Protein AF-A0A848D4M6-F1 (afdb_monomer_lite)

Structure (mmCIF, N/CA/C/O backbone):
data_AF-A0A848D4M6-F1
#
_entry.id   AF-A0A848D4M6-F1
#
loop_
_atom_site.group_PDB
_atom_site.id
_atom_site.type_symbol
_atom_site.label_atom_id
_atom_site.label_alt_id
_atom_site.label_comp_id
_atom_site.label_asym_id
_atom_site.label_entity_id
_atom_site.label_seq_id
_atom_site.pdbx_PDB_ins_code
_atom_site.Cartn_x
_atom_site.Cartn_y
_atom_site.Cartn_z
_atom_site.occupancy
_atom_site.B_iso_or_equiv
_atom_site.auth_seq_id
_atom_site.auth_comp_id
_atom_site.auth_asym_id
_atom_site.auth_atom_id
_atom_site.pdbx_PDB_model_num
ATOM 1 N N . MET A 1 1 ? 12.008 -3.232 -24.673 1.00 72.25 1 MET A N 1
ATOM 2 C CA . MET A 1 1 ? 12.850 -3.481 -23.481 1.00 72.25 1 MET A CA 1
ATOM 3 C C . MET A 1 1 ? 12.934 -2.255 -22.572 1.00 72.25 1 MET A C 1
ATOM 5 O O . MET A 1 1 ? 12.571 -2.381 -21.412 1.00 72.25 1 MET A O 1
ATOM 9 N N . GLU A 1 2 ? 13.285 -1.063 -23.070 1.00 84.50 2 GLU A N 1
ATOM 10 C CA . GLU A 1 2 ? 13.392 0.160 -22.238 1.00 84.50 2 GLU A CA 1
ATOM 11 C C . GLU A 1 2 ? 12.122 0.516 -21.451 1.00 84.50 2 GLU A C 1
ATOM 13 O O . GLU A 1 2 ? 12.179 0.692 -20.237 1.00 84.50 2 GLU A O 1
ATOM 18 N N . ARG A 1 3 ? 10.951 0.517 -22.102 1.00 89.38 3 ARG A N 1
ATOM 19 C CA . ARG A 1 3 ? 9.670 0.857 -21.452 1.00 89.38 3 ARG A CA 1
ATOM 20 C C . ARG A 1 3 ? 9.303 -0.068 -20.283 1.00 89.38 3 ARG A C 1
ATOM 22 O O . ARG A 1 3 ? 8.638 0.359 -19.343 1.00 89.38 3 ARG A O 1
ATOM 29 N N . LEU A 1 4 ? 9.716 -1.335 -20.345 1.00 90.12 4 LEU A N 1
ATOM 30 C CA . LEU A 1 4 ? 9.495 -2.297 -19.264 1.00 90.12 4 LEU A CA 1
ATOM 31 C C . LEU A 1 4 ? 10.443 -2.020 -18.093 1.00 90.12 4 LEU A C 1
ATOM 33 O O . LEU A 1 4 ? 9.995 -1.974 -16.951 1.00 90.12 4 LEU A O 1
ATOM 37 N N . ASN A 1 5 ? 11.718 -1.750 -18.380 1.00 91.75 5 ASN A N 1
ATOM 38 C CA . ASN A 1 5 ? 12.714 -1.416 -17.362 1.00 91.75 5 ASN A CA 1
ATOM 39 C C . ASN A 1 5 ? 12.380 -0.115 -16.623 1.00 91.75 5 ASN A C 1
ATOM 41 O O . ASN A 1 5 ? 12.514 -0.049 -15.404 1.00 91.75 5 ASN A O 1
ATOM 45 N N . GLU A 1 6 ? 11.891 0.910 -17.323 1.00 91.56 6 GLU A N 1
ATOM 46 C CA . GLU A 1 6 ? 11.414 2.132 -16.667 1.00 91.56 6 GLU A CA 1
ATOM 47 C C . GLU A 1 6 ? 10.220 1.869 -15.754 1.00 91.56 6 GLU A C 1
ATOM 49 O O . GLU A 1 6 ? 10.134 2.416 -14.655 1.00 91.56 6 GLU A O 1
ATOM 54 N N . ARG A 1 7 ? 9.293 1.018 -16.199 1.00 88.75 7 ARG A N 1
ATOM 55 C CA . ARG A 1 7 ? 8.112 0.657 -15.419 1.00 88.75 7 ARG A CA 1
ATOM 56 C C . ARG A 1 7 ? 8.494 -0.119 -14.156 1.00 88.75 7 ARG A C 1
ATOM 58 O O . ARG A 1 7 ? 7.937 0.172 -13.101 1.00 88.75 7 ARG A O 1
ATOM 65 N N . LEU A 1 8 ? 9.468 -1.025 -14.245 1.00 90.06 8 LEU A N 1
ATOM 66 C CA . LEU A 1 8 ? 10.024 -1.740 -13.093 1.00 90.06 8 LEU A CA 1
ATOM 67 C C . LEU A 1 8 ? 10.738 -0.789 -12.125 1.00 90.06 8 LEU A C 1
ATOM 69 O O . LEU A 1 8 ? 10.427 -0.801 -10.940 1.00 90.06 8 LEU A O 1
ATOM 73 N N . LYS A 1 9 ? 11.583 0.126 -12.619 1.00 91.69 9 LYS A N 1
ATOM 74 C CA . LYS A 1 9 ? 12.235 1.144 -11.771 1.00 91.69 9 LYS A CA 1
ATOM 75 C C . LYS A 1 9 ? 11.233 2.039 -11.040 1.00 91.69 9 LYS A C 1
ATOM 77 O O . LYS A 1 9 ? 11.420 2.356 -9.869 1.00 91.69 9 LYS A O 1
ATOM 82 N N . ARG A 1 10 ? 10.159 2.461 -11.717 1.00 88.31 10 ARG A N 1
ATOM 83 C CA . ARG A 1 10 ? 9.083 3.248 -11.088 1.00 88.31 10 ARG A CA 1
ATOM 84 C C . ARG A 1 10 ? 8.355 2.444 -10.015 1.00 88.31 10 ARG A C 1
ATOM 86 O O . ARG A 1 10 ? 8.009 3.009 -8.984 1.00 88.31 10 ARG A O 1
ATOM 93 N N . PHE A 1 11 ? 8.137 1.153 -10.255 1.00 85.69 11 PHE A N 1
ATOM 94 C CA . PHE A 1 11 ? 7.524 0.261 -9.278 1.00 85.69 11 PHE A CA 1
ATOM 95 C C . PHE A 1 11 ? 8.414 0.086 -8.040 1.00 85.69 11 PHE A C 1
ATOM 97 O O . PHE A 1 11 ? 7.954 0.353 -6.936 1.00 85.69 11 PHE A O 1
ATOM 104 N N . GLU A 1 12 ? 9.698 -0.235 -8.214 1.00 88.56 12 GLU A N 1
ATOM 105 C CA . GLU A 1 12 ? 10.661 -0.356 -7.108 1.00 88.56 12 GLU A CA 1
ATOM 106 C C . GLU A 1 12 ? 10.778 0.931 -6.284 1.00 88.56 12 GLU A C 1
ATOM 108 O O . GLU A 1 12 ? 10.796 0.887 -5.055 1.00 88.56 12 GLU A O 1
ATOM 113 N N . ASN A 1 13 ? 10.820 2.094 -6.939 1.00 90.38 13 ASN A N 1
ATOM 114 C CA . ASN A 1 13 ? 10.846 3.373 -6.230 1.00 90.38 13 ASN A CA 1
ATOM 115 C C . ASN A 1 13 ? 9.564 3.616 -5.428 1.00 90.38 13 ASN A C 1
ATOM 117 O O . ASN A 1 13 ? 9.632 4.170 -4.333 1.00 90.38 13 ASN A O 1
ATOM 121 N N . LYS A 1 14 ? 8.406 3.197 -5.951 1.00 85.38 14 LYS A N 1
ATOM 122 C CA . LYS A 1 14 ? 7.129 3.313 -5.243 1.00 85.38 14 LYS A CA 1
ATOM 123 C C . LYS A 1 14 ? 7.098 2.421 -3.998 1.00 85.38 14 LYS A C 1
ATOM 125 O O . LYS A 1 14 ? 6.655 2.893 -2.959 1.00 85.38 14 LYS A O 1
ATOM 130 N N . VAL A 1 15 ? 7.617 1.192 -4.090 1.00 85.12 15 VAL A N 1
ATOM 131 C CA . VAL A 1 15 ? 7.762 0.269 -2.945 1.00 85.12 15 VAL A CA 1
ATOM 132 C C . VAL A 1 15 ? 8.613 0.906 -1.851 1.00 85.12 15 VAL A C 1
ATOM 134 O O . VAL A 1 15 ? 8.140 1.096 -0.738 1.00 85.12 15 VAL A O 1
ATOM 137 N N . LYS A 1 16 ? 9.814 1.380 -2.199 1.00 88.56 16 LYS A N 1
ATOM 138 C CA . LYS A 1 16 ? 10.720 2.018 -1.233 1.00 88.56 16 LYS A CA 1
ATOM 139 C C . LYS A 1 16 ? 10.107 3.240 -0.549 1.00 88.56 16 LYS A C 1
ATOM 141 O O . LYS A 1 16 ? 10.343 3.466 0.630 1.00 88.56 16 LYS A O 1
ATOM 146 N N . GLN A 1 17 ? 9.341 4.052 -1.278 1.00 86.56 17 GLN A N 1
ATOM 147 C CA . GLN A 1 17 ? 8.666 5.213 -0.689 1.00 86.56 17 GLN A CA 1
ATOM 148 C C . GLN A 1 17 ? 7.590 4.814 0.320 1.00 86.56 17 GLN A C 1
ATOM 150 O O . GLN A 1 17 ? 7.411 5.513 1.315 1.00 86.56 17 GLN A O 1
ATOM 155 N N . VAL A 1 18 ? 6.888 3.710 0.066 1.00 83.75 18 VAL A N 1
ATOM 156 C CA . VAL A 1 18 ? 5.902 3.167 0.998 1.00 83.75 18 VAL A CA 1
ATOM 157 C C . VAL A 1 18 ? 6.586 2.627 2.249 1.00 83.75 18 VAL A C 1
ATOM 159 O O . VAL A 1 18 ? 6.174 3.003 3.343 1.00 83.75 18 VAL A O 1
ATOM 162 N N . ASP A 1 19 ? 7.665 1.858 2.105 1.00 84.12 19 ASP A N 1
ATOM 163 C CA . ASP A 1 19 ? 8.423 1.333 3.250 1.00 84.12 19 ASP A CA 1
ATOM 164 C C . ASP A 1 19 ? 8.932 2.475 4.143 1.00 84.12 19 ASP A C 1
ATOM 166 O O . ASP A 1 19 ? 8.675 2.504 5.346 1.00 84.12 19 ASP A O 1
ATOM 170 N N . VAL A 1 20 ? 9.543 3.500 3.538 1.00 87.94 20 VAL A N 1
ATOM 171 C CA . VAL A 1 20 ? 10.005 4.698 4.259 1.00 87.94 20 VAL A CA 1
ATOM 172 C C . VAL A 1 20 ? 8.845 5.438 4.931 1.00 87.94 20 VAL A C 1
ATOM 174 O O . VAL A 1 20 ? 9.006 5.974 6.026 1.00 87.94 20 VAL A O 1
ATOM 177 N N . PHE A 1 21 ? 7.672 5.502 4.298 1.00 85.88 21 PHE A N 1
ATOM 178 C CA . PHE A 1 21 ? 6.491 6.130 4.889 1.00 85.88 21 PHE A CA 1
ATOM 179 C C . PHE A 1 21 ? 5.981 5.350 6.106 1.00 85.88 21 PHE A C 1
ATOM 181 O O . PHE A 1 21 ? 5.661 5.966 7.125 1.00 85.88 21 PHE A O 1
ATOM 188 N N . VAL A 1 22 ? 5.932 4.021 6.018 1.00 84.19 22 VAL A N 1
ATOM 189 C CA . VAL A 1 22 ? 5.529 3.132 7.116 1.00 84.19 22 VAL A CA 1
ATOM 190 C C . VAL A 1 22 ? 6.475 3.293 8.305 1.00 84.19 22 VAL A C 1
ATOM 192 O O . VAL A 1 22 ? 6.011 3.532 9.422 1.00 84.19 22 VAL A O 1
ATOM 195 N N . GLU A 1 23 ? 7.786 3.240 8.056 1.00 84.56 23 GLU A N 1
ATOM 196 C CA . GLU A 1 23 ? 8.820 3.394 9.084 1.00 84.56 23 GLU A CA 1
ATOM 197 C C . GLU A 1 23 ? 8.794 4.789 9.718 1.00 84.56 23 GLU A C 1
ATOM 199 O O . GLU A 1 23 ? 8.793 4.920 10.939 1.00 84.56 23 GLU A O 1
ATOM 204 N N . LYS A 1 24 ? 8.711 5.852 8.908 1.00 90.31 24 LYS A N 1
ATOM 205 C CA . LYS A 1 24 ? 8.739 7.238 9.401 1.00 90.31 24 LYS A CA 1
ATOM 206 C C . LYS A 1 24 ? 7.532 7.589 10.272 1.00 90.31 24 LYS A C 1
ATOM 208 O O . LYS A 1 24 ? 7.659 8.416 11.173 1.00 90.31 24 LYS A O 1
ATOM 213 N N . ASN A 1 25 ? 6.367 7.010 9.986 1.00 86.56 25 ASN A N 1
ATOM 214 C CA . ASN A 1 25 ? 5.127 7.316 10.701 1.00 86.56 25 ASN A CA 1
ATOM 215 C C . ASN A 1 25 ? 4.800 6.301 11.806 1.00 86.56 25 ASN A C 1
ATOM 217 O O . ASN A 1 25 ? 3.753 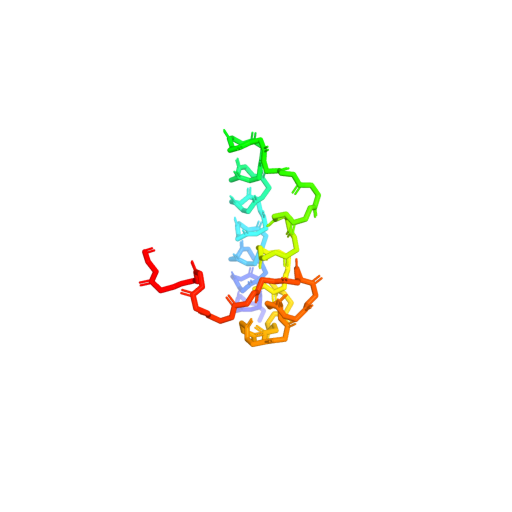6.437 12.433 1.00 86.56 25 ASN A O 1
ATOM 221 N N . ASN A 1 26 ? 5.669 5.310 12.061 1.00 84.69 26 ASN A N 1
ATOM 222 C CA . ASN A 1 26 ? 5.438 4.241 13.040 1.00 84.69 26 ASN A CA 1
ATOM 223 C C . ASN A 1 26 ? 4.046 3.602 12.902 1.00 84.69 26 ASN A C 1
ATOM 225 O O . ASN A 1 26 ? 3.363 3.361 13.901 1.00 84.69 26 ASN A O 1
ATOM 229 N N . LEU A 1 27 ? 3.613 3.355 11.661 1.00 83.12 27 LEU A N 1
ATOM 230 C CA . LEU A 1 27 ? 2.281 2.812 11.409 1.00 83.12 27 LEU A CA 1
ATOM 231 C C . LEU A 1 27 ? 2.129 1.460 12.102 1.00 83.12 27 LEU A C 1
ATOM 233 O O . LEU A 1 27 ? 2.978 0.571 11.967 1.00 83.12 27 LEU A O 1
ATOM 237 N N . SER A 1 28 ? 1.018 1.280 12.807 1.00 82.38 28 SER A N 1
ATOM 238 C CA . SER A 1 28 ? 0.655 -0.018 13.359 1.00 82.38 28 SER A CA 1
ATOM 239 C C . SER A 1 28 ? 0.412 -1.029 12.236 1.00 82.38 28 SER A C 1
ATOM 241 O O . SER A 1 28 ? 0.080 -0.670 11.107 1.00 82.38 28 SER A O 1
ATOM 243 N N . LYS A 1 29 ? 0.485 -2.326 12.554 1.00 79.50 29 LYS A N 1
ATOM 244 C CA . LYS A 1 29 ? 0.189 -3.396 11.582 1.00 79.50 29 LYS A CA 1
ATOM 245 C C . LYS A 1 29 ? -1.180 -3.243 10.907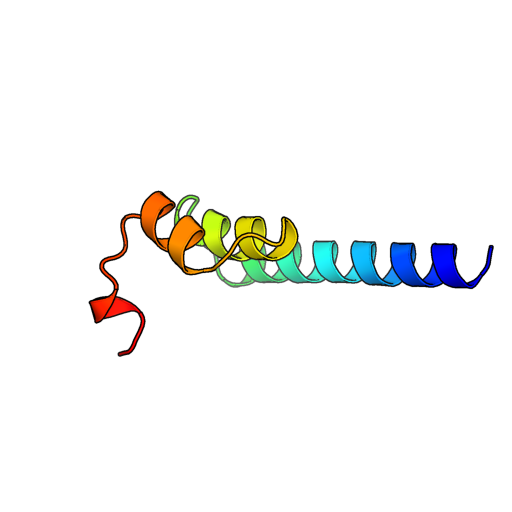 1.00 79.50 29 LYS A C 1
ATOM 247 O O . LYS A 1 29 ? -1.343 -3.654 9.770 1.00 79.50 29 LYS A O 1
ATOM 252 N N . LYS A 1 30 ? -2.164 -2.643 11.591 1.00 80.62 30 LYS A N 1
ATOM 253 C CA . LYS A 1 30 ? -3.480 -2.352 11.001 1.00 80.62 30 LYS A CA 1
ATOM 254 C C . LYS A 1 30 ? -3.438 -1.212 9.989 1.00 80.62 30 LYS A C 1
ATOM 256 O O . LYS A 1 30 ? -4.179 -1.240 9.016 1.00 80.62 30 LYS A O 1
ATOM 261 N N . GLU A 1 31 ? -2.604 -0.208 10.221 1.00 81.19 31 GLU A N 1
ATOM 262 C CA . GLU A 1 31 ? -2.480 0.950 9.335 1.00 81.19 31 GLU A CA 1
ATOM 263 C C . GLU A 1 31 ? -1.633 0.635 8.098 1.00 81.19 31 GLU A C 1
ATOM 265 O O . GLU A 1 31 ? -1.864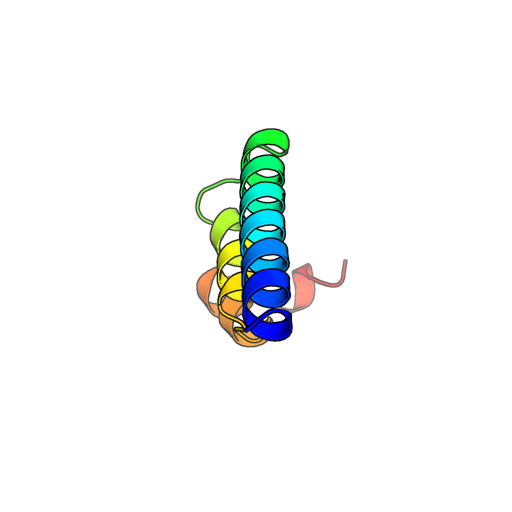 1.237 7.055 1.00 81.19 31 GLU A O 1
ATOM 270 N N . GLN A 1 32 ? -0.725 -0.346 8.180 1.00 83.88 32 GLN A N 1
ATOM 271 C CA . GLN A 1 32 ? 0.092 -0.833 7.056 1.00 83.88 32 GLN A CA 1
ATOM 272 C C . GLN A 1 32 ? -0.730 -1.510 5.943 1.00 83.88 32 GLN A C 1
ATOM 274 O O . GLN A 1 32 ? -0.362 -1.428 4.775 1.00 83.88 32 GLN A O 1
ATOM 279 N N . ILE A 1 33 ? -1.910 -2.047 6.271 1.00 83.50 33 ILE A N 1
ATOM 280 C CA . ILE A 1 33 ? -2.851 -2.640 5.300 1.00 83.50 33 ILE A CA 1
ATOM 281 C C . ILE A 1 33 ? -3.277 -1.616 4.231 1.00 83.50 33 ILE A C 1
ATOM 283 O O . ILE A 1 33 ? -3.557 -1.968 3.086 1.00 83.50 33 ILE A O 1
ATOM 287 N N . VAL A 1 34 ? -3.324 -0.325 4.583 1.00 83.12 34 VAL A N 1
ATOM 288 C CA . VAL A 1 34 ? -3.728 0.740 3.655 1.00 83.12 34 VAL A CA 1
ATOM 289 C C . VAL A 1 34 ? -2.712 0.950 2.528 1.00 83.12 34 VAL A C 1
ATOM 291 O O . VAL A 1 34 ? -3.102 0.834 1.362 1.00 83.12 34 VAL A O 1
ATOM 294 N N . PRO A 1 35 ? -1.432 1.261 2.808 1.00 84.12 35 PRO A N 1
ATOM 295 C CA . PRO A 1 35 ? -0.434 1.373 1.757 1.00 84.12 35 PRO A CA 1
ATOM 296 C C . PRO A 1 35 ? -0.226 0.057 0.990 1.00 84.12 35 PRO A C 1
ATOM 298 O O . PRO A 1 35 ? -0.118 0.116 -0.235 1.00 84.12 35 PRO A O 1
ATOM 301 N N . GLU A 1 36 ? -0.254 -1.105 1.655 1.00 84.38 36 GLU A N 1
ATOM 302 C CA . GLU A 1 36 ? -0.147 -2.425 1.005 1.00 84.38 36 GLU A CA 1
ATOM 303 C C . GLU A 1 36 ? -1.280 -2.655 -0.008 1.00 84.38 36 GLU A C 1
ATOM 305 O O . GLU A 1 36 ? -1.031 -2.908 -1.188 1.00 84.38 36 GLU A O 1
ATOM 310 N N . GLY A 1 37 ? -2.534 -2.438 0.397 1.00 85.62 37 GLY A N 1
ATOM 311 C CA . GLY A 1 37 ? -3.680 -2.581 -0.499 1.00 85.62 37 GLY A CA 1
ATOM 312 C C . GLY A 1 37 ? -3.641 -1.615 -1.690 1.00 85.62 37 GLY A C 1
ATOM 313 O O . GLY A 1 37 ? -4.030 -1.980 -2.802 1.00 85.62 37 GLY A O 1
ATOM 314 N N . ILE A 1 38 ? -3.131 -0.391 -1.508 1.00 83.25 38 ILE A N 1
ATOM 315 C CA . ILE A 1 38 ? -2.941 0.567 -2.613 1.00 83.25 38 ILE A CA 1
ATOM 316 C C . ILE A 1 38 ? -1.866 0.072 -3.595 1.00 83.25 38 ILE A C 1
ATOM 318 O O . ILE A 1 38 ? -1.994 0.289 -4.806 1.00 83.25 38 ILE A O 1
ATOM 322 N N . MET A 1 39 ? -0.804 -0.571 -3.104 1.00 82.56 39 MET A N 1
ATOM 323 C CA . MET A 1 39 ? 0.248 -1.149 -3.947 1.00 82.56 39 MET A CA 1
ATOM 324 C C . MET A 1 39 ? -0.253 -2.336 -4.766 1.00 82.56 39 MET A C 1
ATOM 326 O O . MET A 1 39 ? 0.054 -2.411 -5.958 1.00 82.56 39 MET A O 1
ATOM 330 N N . ASP A 1 40 ? -1.104 -3.166 -4.170 1.00 84.12 40 ASP A N 1
ATOM 331 C CA . ASP A 1 40 ? -1.770 -4.295 -4.827 1.00 84.12 40 ASP A CA 1
ATOM 332 C C . ASP A 1 40 ? -2.882 -3.865 -5.801 1.00 84.12 40 ASP A C 1
ATOM 334 O O . ASP A 1 40 ? -3.486 -4.689 -6.489 1.00 84.12 40 ASP A O 1
ATOM 338 N N . GLY A 1 41 ? -3.168 -2.560 -5.890 1.00 83.81 41 GLY A N 1
ATOM 339 C CA . GLY A 1 41 ? -4.214 -2.018 -6.755 1.00 83.81 41 GLY A CA 1
ATOM 340 C C . GLY A 1 41 ? -5.628 -2.312 -6.252 1.00 83.81 41 GLY A C 1
ATOM 341 O O . GLY A 1 41 ? -6.588 -2.253 -7.028 1.00 83.81 41 GLY A O 1
ATOM 342 N N . GLN A 1 42 ? -5.776 -2.621 -4.964 1.00 84.62 42 GLN A N 1
ATOM 343 C CA . GLN A 1 42 ? -7.073 -2.829 -4.342 1.00 84.62 42 GLN A CA 1
ATOM 344 C C . GLN A 1 42 ? -7.860 -1.518 -4.276 1.00 84.62 42 GLN A C 1
ATOM 346 O O . GLN A 1 42 ? -7.321 -0.410 -4.202 1.00 84.62 42 GLN A O 1
ATOM 351 N N . LYS A 1 43 ? -9.189 -1.629 -4.289 1.00 87.25 43 LYS A N 1
ATOM 352 C CA . LYS A 1 43 ? -10.054 -0.463 -4.104 1.00 87.25 43 LYS A CA 1
ATOM 353 C C . LYS A 1 43 ? -10.079 -0.099 -2.625 1.00 87.25 43 LYS A C 1
ATOM 355 O O . LYS A 1 43 ? -10.264 -0.972 -1.785 1.00 87.25 43 LYS A O 1
ATOM 360 N N . MET A 1 44 ? -10.055 1.199 -2.316 1.00 82.81 44 MET A N 1
ATOM 361 C CA . MET A 1 44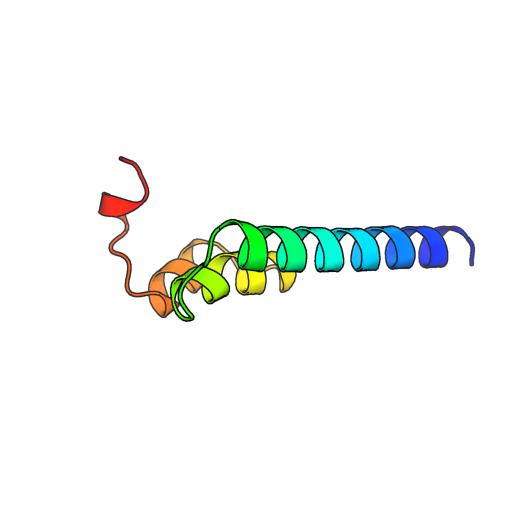 ? -10.141 1.695 -0.932 1.00 82.81 44 MET A CA 1
ATOM 362 C C . MET A 1 44 ? -11.298 1.089 -0.130 1.00 82.81 44 MET A C 1
ATOM 364 O O . MET A 1 44 ? -11.135 0.822 1.049 1.00 82.81 44 MET A O 1
ATOM 368 N N . LYS A 1 45 ? -12.448 0.812 -0.764 1.00 83.44 45 LYS A N 1
ATOM 369 C CA . LYS A 1 45 ? -13.599 0.173 -0.099 1.00 83.44 45 LYS A CA 1
ATOM 370 C C . LYS A 1 45 ? -13.275 -1.214 0.477 1.00 83.44 45 LYS A C 1
ATOM 372 O O . LYS A 1 45 ? -13.894 -1.613 1.459 1.00 83.44 45 LYS A O 1
ATOM 377 N N . ASP A 1 46 ? -12.384 -1.954 -0.174 1.00 85.06 46 ASP A N 1
ATOM 378 C CA . ASP A 1 46 ? -12.040 -3.328 0.180 1.00 85.06 46 ASP A CA 1
ATOM 379 C C . ASP A 1 46 ? -10.960 -3.297 1.270 1.00 85.06 46 ASP A C 1
ATOM 381 O O . ASP A 1 46 ? -11.148 -3.912 2.315 1.00 85.06 46 ASP A O 1
ATOM 385 N N . ILE A 1 47 ? -9.979 -2.399 1.132 1.00 84.19 47 ILE A N 1
ATOM 386 C CA . ILE A 1 47 ? -9.003 -2.052 2.178 1.00 84.19 47 ILE A CA 1
ATOM 387 C C . ILE A 1 47 ? -9.712 -1.631 3.479 1.00 84.19 47 ILE A C 1
ATOM 389 O O . ILE A 1 47 ? -9.441 -2.163 4.550 1.00 84.19 47 ILE A O 1
ATOM 393 N N . THR A 1 48 ? -10.687 -0.714 3.419 1.00 78.75 48 THR A N 1
ATOM 394 C CA . THR A 1 48 ? -11.390 -0.226 4.625 1.00 78.75 48 THR A CA 1
ATOM 395 C C . THR A 1 48 ? -12.179 -1.311 5.355 1.00 78.75 48 THR A C 1
ATOM 397 O O . THR A 1 48 ? -12.341 -1.224 6.573 1.00 78.75 48 THR A O 1
ATOM 400 N N . LYS A 1 49 ? -12.661 -2.337 4.635 1.00 80.19 49 LYS A N 1
ATOM 401 C CA . LYS A 1 49 ? -13.324 -3.490 5.262 1.00 80.19 49 LYS A CA 1
ATOM 402 C C . LYS A 1 49 ? -12.331 -4.315 6.072 1.00 80.19 49 LYS A C 1
ATOM 404 O O . LYS A 1 49 ? -12.680 -4.752 7.161 1.00 80.19 49 LYS A O 1
ATOM 409 N N . GLU A 1 50 ? -11.119 -4.491 5.558 1.00 75.69 50 GLU A N 1
ATOM 410 C CA . GLU A 1 50 ? -10.055 -5.259 6.206 1.00 75.69 50 GLU A CA 1
ATOM 411 C C . GLU A 1 50 ? -9.503 -4.551 7.450 1.00 75.69 50 GLU A C 1
ATOM 413 O O . GLU A 1 50 ? -9.323 -5.168 8.499 1.00 75.69 50 GLU A O 1
ATOM 418 N N . VAL A 1 51 ? -9.350 -3.224 7.390 1.00 72.75 51 VAL A N 1
ATOM 419 C CA . VAL A 1 51 ? -8.926 -2.418 8.550 1.00 72.75 51 VAL A CA 1
ATOM 420 C C . VAL A 1 51 ? -10.053 -2.281 9.597 1.00 72.75 51 VAL A C 1
ATOM 422 O O . VAL A 1 51 ? -9.802 -1.942 10.756 1.00 72.75 51 VAL A O 1
ATOM 425 N N . GLY A 1 52 ? -11.305 -2.584 9.233 1.00 67.25 52 GLY A N 1
ATOM 426 C CA . GLY A 1 52 ? -12.470 -2.465 10.117 1.00 67.25 52 GLY A CA 1
ATOM 427 C C . GLY A 1 52 ? -12.868 -1.013 10.406 1.00 67.25 52 GLY A C 1
ATOM 428 O O . GLY A 1 52 ? -13.498 -0.727 11.426 1.00 67.25 52 GLY A O 1
ATOM 429 N N . VAL A 1 53 ? -12.485 -0.081 9.529 1.00 64.62 53 VAL A N 1
ATOM 430 C CA . VAL A 1 53 ? -12.806 1.344 9.667 1.00 64.62 53 VAL A CA 1
ATOM 431 C C . VAL A 1 53 ? -14.173 1.596 9.039 1.00 64.62 53 VAL A C 1
ATOM 433 O O . VAL A 1 53 ? -14.375 1.394 7.842 1.00 64.62 53 VAL A O 1
ATOM 436 N N . SER A 1 54 ? -15.130 2.047 9.852 1.00 54.94 54 SER A N 1
ATOM 437 C CA . SER A 1 54 ? -16.412 2.554 9.354 1.00 54.94 54 SER A CA 1
ATOM 438 C C . SER A 1 54 ? -16.174 3.715 8.381 1.00 54.94 54 SER A C 1
ATOM 440 O O . SER A 1 54 ? -15.404 4.627 8.688 1.00 54.94 54 SER A O 1
ATOM 442 N N . ARG A 1 55 ? -16.874 3.711 7.235 1.00 54.88 55 ARG A N 1
ATOM 443 C CA . ARG A 1 55 ? -16.804 4.747 6.182 1.00 54.88 55 ARG A CA 1
ATOM 444 C C . ARG A 1 55 ? -16.879 6.180 6.719 1.00 54.88 55 ARG A C 1
ATOM 446 O O . ARG A 1 55 ? -16.269 7.063 6.132 1.00 54.88 55 ARG A O 1
ATOM 453 N N . THR A 1 56 ? -17.590 6.396 7.823 1.00 53.09 56 THR A N 1
ATOM 454 C CA . THR A 1 56 ? -17.807 7.715 8.428 1.00 53.09 56 THR A CA 1
ATOM 455 C C . THR A 1 56 ? -16.529 8.344 8.993 1.00 53.09 56 THR A C 1
ATOM 457 O O . THR A 1 56 ? -16.400 9.556 8.954 1.00 53.09 56 THR A O 1
ATOM 460 N N . ARG A 1 57 ? -15.555 7.547 9.463 1.00 53.34 57 ARG A N 1
ATOM 461 C CA . ARG A 1 57 ? -14.298 8.067 10.045 1.00 53.34 57 ARG A CA 1
ATOM 462 C C . ARG A 1 57 ? -13.236 8.459 9.017 1.00 53.34 57 ARG A C 1
ATOM 464 O O . ARG A 1 57 ? -12.276 9.118 9.373 1.00 53.34 57 ARG A O 1
ATOM 471 N N . ALA A 1 58 ? -13.368 8.026 7.765 1.00 52.53 58 ALA A N 1
ATOM 472 C CA . ALA A 1 58 ? -12.371 8.292 6.725 1.00 52.53 58 ALA A CA 1
ATOM 473 C C . ALA A 1 58 ? -12.595 9.631 5.985 1.00 52.53 58 ALA A C 1
ATOM 475 O O . ALA A 1 58 ? -11.858 9.926 5.048 1.00 52.53 58 ALA A O 1
ATOM 476 N N . GLN A 1 59 ? -13.638 10.390 6.350 1.00 49.25 59 GLN A N 1
ATOM 4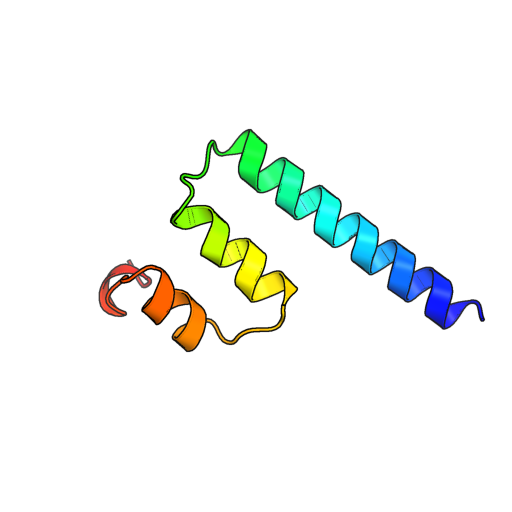77 C CA . GLN A 1 59 ? -14.019 11.670 5.736 1.00 49.25 59 GLN A CA 1
ATOM 478 C C . GLN A 1 59 ? -13.904 12.875 6.689 1.00 49.25 59 GLN A C 1
ATOM 480 O O . GLN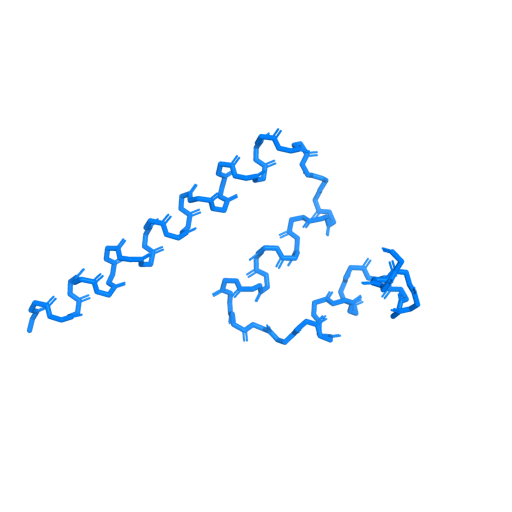 A 1 59 ? -14.214 13.984 6.258 1.00 49.25 59 GLN A O 1
ATOM 485 N N . GLU A 1 60 ? -13.504 12.657 7.946 1.00 43.59 60 GLU A N 1
ATOM 486 C CA . GLU A 1 60 ? -13.229 13.726 8.923 1.00 43.59 60 GLU A CA 1
ATOM 487 C C . GLU A 1 60 ? -11.807 14.278 8.775 1.00 43.59 60 GLU A C 1
ATOM 489 O O . GLU A 1 60 ? -10.885 13.477 8.487 1.00 43.59 60 GLU A O 1
#

Sequence (60 aa):
MERLNERLKRFENKVKQVDVFVEKNNLSKKEQIVPEGIMDGQKMKDITKEVGVSRTRAQE

Foldseek 3Di:
DVVVVVVVVVLVVLVVVLVCVCVVVVDDPLRNLQSVCVSVVHDVVVSCVSSVHDPVVVPD

pLDDT: mean 80.23, std 11.65, range [43.59, 91.75]

Radius of gyration: 14.11 Å; chains: 1; bounding box: 31×19×37 Å

Organism: Aneurinibacillus aneurinilyticus (NCBI:txid1391)

Secondary structure (DSSP, 8-state):
-HHHHHHHHHHHHHHHHHHHHHHHTT--HHHHHHHHHHHTT--HHHHHHHHT--GGGG--